Protein AF-A0A7S2LBY9-F1 (afdb_monomer_lite)

Organism: NCBI:txid1333877

Radius of gyration: 16.47 Å; chains: 1; bounding box: 41×35×48 Å

Secondary structure (DSSP, 8-state):
--B-SS-B-TT-EEEEE--SEEE--B-TTS-B-HHHHHHHHHHHHHHS-HHHHHHHHTS---GGGS-TTHHHHH---HHHHHHHHHHHHHEEE-TTSSEEE-TTGGGPEE-SS-SEEEEE-TTS-EEEEESS-B-TT-B-EE--S-HHHHTS-HHHHHHHHHHHHS-----

Structure (mmCIF, N/CA/C/O backbone):
data_AF-A0A7S2LBY9-F1
#
_entry.id   AF-A0A7S2LBY9-F1
#
loop_
_atom_site.group_PDB
_atom_site.id
_atom_site.type_symbol
_atom_site.label_atom_id
_atom_site.label_alt_id
_atom_site.label_comp_id
_atom_site.label_asym_id
_atom_site.label_entity_id
_atom_site.label_seq_id
_atom_site.pdbx_PDB_ins_code
_atom_site.Cartn_x
_atom_site.Cartn_y
_atom_site.Cartn_z
_atom_site.occupancy
_atom_site.B_iso_or_equiv
_atom_site.auth_seq_id
_atom_site.auth_comp_id
_atom_site.auth_asym_id
_atom_site.auth_atom_id
_atom_site.pdbx_PDB_model_num
ATOM 1 N N . THR A 1 1 ? -5.495 -10.301 -6.036 1.00 85.69 1 THR A N 1
ATOM 2 C CA . THR A 1 1 ? -4.223 -9.858 -6.626 1.00 85.69 1 THR A CA 1
ATOM 3 C C . THR A 1 1 ? -4.476 -9.021 -7.859 1.00 85.69 1 THR A C 1
ATOM 5 O O . THR A 1 1 ? -5.277 -9.437 -8.692 1.00 85.69 1 THR A O 1
ATOM 8 N N . LEU A 1 2 ? -3.831 -7.859 -7.965 1.00 94.56 2 LEU A N 1
ATOM 9 C CA . LEU A 1 2 ? -3.930 -6.952 -9.111 1.00 94.56 2 LEU A CA 1
ATOM 10 C C . LEU A 1 2 ? -3.233 -7.540 -10.360 1.00 94.56 2 LEU A C 1
ATOM 12 O O . LEU A 1 2 ? -2.099 -8.010 -10.270 1.00 94.56 2 LEU A O 1
ATOM 16 N N . ARG A 1 3 ? -3.889 -7.508 -11.528 1.00 97.12 3 ARG A N 1
ATOM 17 C CA . ARG A 1 3 ? -3.325 -7.972 -12.812 1.00 97.12 3 ARG A CA 1
ATOM 18 C C . ARG A 1 3 ? -3.531 -6.947 -13.920 1.00 97.12 3 ARG A C 1
ATOM 20 O O . ARG A 1 3 ? -4.540 -6.245 -13.938 1.00 97.12 3 ARG A O 1
ATOM 27 N N . ALA A 1 4 ? -2.581 -6.877 -14.845 1.00 97.31 4 ALA A N 1
ATOM 28 C CA . ALA A 1 4 ? -2.627 -5.963 -15.977 1.00 97.31 4 ALA A CA 1
ATOM 29 C C . ALA A 1 4 ? -3.673 -6.402 -17.015 1.00 97.31 4 ALA A C 1
ATOM 31 O O . ALA A 1 4 ? -3.677 -7.545 -17.460 1.00 97.31 4 ALA A O 1
ATOM 32 N N . LEU A 1 5 ? -4.541 -5.478 -17.435 1.00 95.56 5 LEU A N 1
ATOM 33 C CA . LEU A 1 5 ? -5.588 -5.731 -18.441 1.00 95.56 5 LEU A CA 1
ATOM 34 C C . LEU A 1 5 ? -5.100 -5.600 -19.892 1.00 95.56 5 LEU A C 1
ATOM 36 O O . LEU A 1 5 ? -5.840 -5.887 -20.823 1.00 95.56 5 LEU A O 1
ATOM 40 N N . ARG A 1 6 ? -3.878 -5.104 -20.082 1.00 97.88 6 ARG A N 1
ATOM 41 C CA . ARG A 1 6 ? -3.200 -4.950 -21.371 1.00 97.88 6 ARG A CA 1
ATOM 42 C C . ARG A 1 6 ? -1.695 -4.907 -21.136 1.00 97.88 6 ARG A C 1
ATOM 44 O O . ARG A 1 6 ? -1.253 -4.849 -19.989 1.00 97.88 6 ARG A O 1
ATOM 51 N N . ALA A 1 7 ? -0.915 -4.877 -22.209 1.00 98.44 7 ALA A N 1
ATOM 52 C CA . ALA A 1 7 ? 0.505 -4.573 -22.103 1.00 98.44 7 ALA A CA 1
ATOM 53 C C . ALA A 1 7 ? 0.745 -3.092 -21.743 1.00 98.44 7 ALA A C 1
ATOM 55 O O . ALA A 1 7 ? 0.019 -2.211 -22.217 1.00 98.44 7 ALA A O 1
ATOM 56 N N . TYR A 1 8 ? 1.783 -2.841 -20.943 1.00 98.62 8 TYR A N 1
ATOM 57 C CA . TYR A 1 8 ? 2.273 -1.515 -20.568 1.00 98.62 8 TYR A CA 1
ATOM 58 C C . TYR A 1 8 ? 3.785 -1.417 -20.803 1.00 98.62 8 TYR A C 1
ATOM 60 O O . TYR A 1 8 ? 4.555 -2.287 -20.383 1.00 98.62 8 TYR A O 1
ATOM 68 N N . ALA A 1 9 ? 4.216 -0.342 -21.452 1.00 98.62 9 ALA A N 1
ATOM 69 C CA . ALA A 1 9 ? 5.605 0.078 -21.520 1.00 98.62 9 ALA A CA 1
ATOM 70 C C . ALA A 1 9 ? 6.022 0.810 -20.227 1.00 98.62 9 ALA A C 1
ATOM 72 O O . ALA A 1 9 ? 5.173 1.405 -19.555 1.00 98.62 9 ALA A O 1
ATOM 73 N N . PRO A 1 10 ? 7.323 0.817 -19.875 1.00 98.50 10 PRO A N 1
ATOM 74 C CA . PRO A 1 10 ? 7.822 1.611 -18.755 1.00 98.50 10 PRO A CA 1
ATOM 75 C C . PRO A 1 10 ? 7.393 3.081 -18.862 1.00 98.50 10 PRO A C 1
ATOM 77 O O . PRO A 1 10 ? 7.524 3.695 -19.920 1.00 98.50 10 PRO A O 1
ATOM 80 N N . GLY A 1 11 ? 6.900 3.639 -17.759 1.00 98.19 11 GLY A N 1
ATOM 81 C CA . GLY A 1 11 ? 6.392 5.008 -17.670 1.00 98.19 11 GLY A CA 1
ATOM 82 C C . GLY A 1 11 ? 4.901 5.168 -17.983 1.00 98.19 11 GLY A C 1
ATOM 83 O O . GLY A 1 11 ? 4.348 6.230 -17.700 1.00 98.19 11 GLY A O 1
ATOM 84 N N . GLU A 1 12 ? 4.218 4.149 -18.516 1.00 98.50 12 GLU A N 1
ATOM 85 C CA . GLU A 1 12 ? 2.765 4.218 -18.695 1.00 98.50 12 GLU A CA 1
ATOM 86 C C . GLU A 1 12 ? 2.017 4.144 -17.358 1.00 98.50 12 GLU A C 1
ATOM 88 O O . GLU A 1 12 ? 2.382 3.398 -16.449 1.00 98.50 12 GLU A O 1
ATOM 93 N N . VAL A 1 13 ? 0.923 4.900 -17.260 1.00 98.25 13 VAL A N 1
ATOM 94 C CA . VAL A 1 13 ? 0.018 4.876 -16.107 1.00 98.25 13 VAL A CA 1
ATOM 95 C C . VAL A 1 13 ? -0.960 3.711 -16.257 1.00 98.25 13 VAL A C 1
ATOM 97 O O . VAL A 1 13 ? -1.677 3.630 -17.255 1.00 98.25 13 VAL A O 1
ATOM 100 N N . LEU A 1 14 ? -1.013 2.838 -15.250 1.00 97.94 14 LEU A N 1
ATOM 101 C CA . LEU A 1 14 ? -1.966 1.730 -15.170 1.00 97.94 14 LEU A CA 1
ATOM 102 C C . LEU A 1 14 ? -3.332 2.228 -14.695 1.00 97.94 14 LEU A C 1
ATOM 104 O O . LEU A 1 14 ? -4.354 1.910 -15.295 1.00 97.94 14 LEU A O 1
ATOM 108 N N . PHE A 1 15 ? -3.347 3.005 -13.610 1.00 97.81 15 PHE A N 1
ATOM 109 C CA . PHE A 1 15 ? -4.555 3.604 -13.046 1.00 97.81 15 PHE A CA 1
ATOM 110 C C . PHE A 1 15 ? -4.222 4.805 -12.157 1.00 97.81 15 PHE A C 1
ATOM 112 O O . PHE A 1 15 ? -3.066 5.022 -11.774 1.00 97.81 15 PHE A O 1
ATOM 119 N N . ARG A 1 16 ? -5.263 5.576 -11.829 1.00 98.00 16 ARG A N 1
ATOM 120 C CA . ARG A 1 16 ? -5.233 6.675 -10.862 1.00 98.00 16 ARG A CA 1
ATOM 121 C C . ARG A 1 16 ? -6.337 6.480 -9.835 1.00 98.00 16 ARG A C 1
ATOM 123 O O . ARG A 1 16 ? -7.420 6.034 -10.198 1.00 98.00 16 ARG A O 1
ATOM 130 N N . GLU A 1 17 ? -6.065 6.831 -8.589 1.00 98.06 17 GLU A N 1
ATOM 131 C CA . GLU A 1 17 ? -6.987 6.628 -7.474 1.00 98.06 17 GLU A CA 1
ATOM 132 C C . GLU A 1 17 ? -6.863 7.772 -6.461 1.00 98.06 17 GLU A C 1
ATOM 134 O O . GLU A 1 17 ? -5.760 8.231 -6.160 1.00 98.06 17 GLU A O 1
ATOM 139 N N . MET A 1 18 ? -7.998 8.251 -5.952 1.00 97.06 18 MET A N 1
ATOM 140 C CA . MET A 1 18 ? -8.040 9.153 -4.797 1.00 97.06 18 MET A CA 1
ATOM 141 C C . MET A 1 18 ? -8.102 8.322 -3.512 1.00 97.06 18 MET A C 1
ATOM 143 O O . MET A 1 18 ? -8.712 7.254 -3.535 1.00 97.06 18 MET A O 1
ATOM 147 N N . PRO A 1 19 ? -7.518 8.785 -2.396 1.00 96.75 19 PRO A N 1
ATOM 148 C CA . PRO A 1 19 ? -7.615 8.054 -1.142 1.00 96.75 19 PRO A CA 1
ATOM 149 C C . PRO A 1 19 ? -9.079 7.977 -0.704 1.00 96.75 19 PRO A C 1
ATOM 151 O O . PRO A 1 19 ? -9.786 8.984 -0.704 1.00 96.75 19 PRO A O 1
ATOM 154 N N . THR A 1 20 ? -9.519 6.789 -0.301 1.00 97.94 20 THR A N 1
ATOM 155 C CA . THR A 1 20 ? -10.826 6.589 0.339 1.00 97.94 20 THR A CA 1
ATOM 156 C C . THR A 1 20 ? -10.819 7.168 1.748 1.00 97.94 20 THR A C 1
ATOM 158 O O . THR A 1 20 ? -11.802 7.744 2.193 1.00 97.94 20 THR A O 1
ATOM 161 N N . MET A 1 21 ? -9.691 7.037 2.444 1.00 96.75 21 MET A N 1
ATOM 162 C CA . MET A 1 21 ? -9.506 7.482 3.821 1.00 96.75 21 MET A CA 1
ATOM 163 C C . MET A 1 21 ? -8.155 8.178 3.947 1.00 96.75 21 MET A C 1
ATOM 165 O O . MET A 1 21 ? -7.173 7.712 3.370 1.00 96.75 21 MET A O 1
ATOM 169 N N . VAL A 1 22 ? -8.098 9.262 4.721 1.00 96.00 22 VAL A N 1
ATOM 170 C CA . VAL A 1 22 ? -6.875 10.023 5.012 1.00 96.00 22 VAL A CA 1
ATOM 171 C C . VAL A 1 22 ? -6.814 10.317 6.507 1.00 96.00 22 VAL A C 1
ATOM 173 O O . VAL A 1 22 ? -7.827 10.671 7.103 1.00 96.00 22 VAL A O 1
ATOM 176 N N . TYR A 1 23 ? -5.632 10.206 7.107 1.00 94.62 23 TYR A N 1
ATOM 177 C CA . TYR A 1 23 ? -5.382 10.605 8.493 1.00 94.62 23 TYR A CA 1
ATOM 178 C C . TYR A 1 23 ? -3.990 11.241 8.622 1.00 94.62 23 TYR A C 1
ATOM 180 O O . TYR A 1 23 ? -3.079 10.911 7.863 1.00 94.62 23 TYR A O 1
ATOM 188 N N . ASP A 1 24 ? -3.809 12.146 9.587 1.00 91.50 24 ASP A N 1
ATOM 189 C CA . ASP A 1 24 ? -2.493 12.699 9.943 1.00 91.50 24 ASP A CA 1
ATOM 190 C C . ASP A 1 24 ? -1.991 12.029 11.226 1.00 91.50 24 ASP A C 1
ATOM 192 O O . ASP A 1 24 ? -2.685 12.050 12.235 1.00 91.50 24 ASP A O 1
ATOM 196 N N . 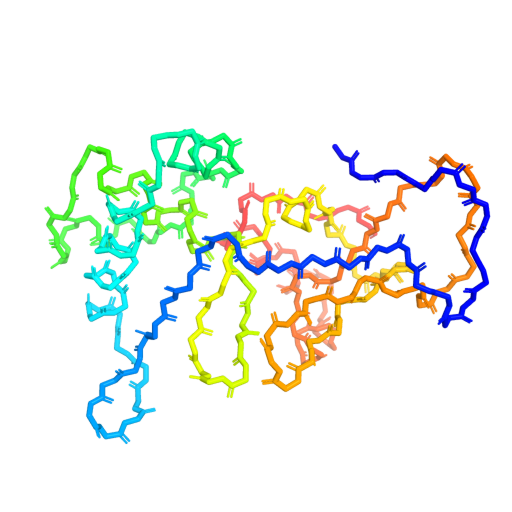GLY A 1 25 ? -0.796 11.442 11.208 1.00 84.50 25 GLY A N 1
ATOM 197 C CA . GLY A 1 25 ? -0.195 10.810 12.387 1.00 84.50 25 GLY A CA 1
ATOM 198 C C . GLY A 1 25 ? 0.645 11.749 13.254 1.00 84.50 25 GLY A C 1
ATOM 199 O O . GLY A 1 25 ? 1.267 11.285 14.203 1.00 84.50 25 GLY A O 1
ATOM 200 N N . ARG A 1 26 ? 0.732 13.040 12.911 1.00 87.94 26 ARG A N 1
ATOM 201 C CA . ARG A 1 26 ? 1.666 13.970 13.555 1.00 87.94 26 ARG A CA 1
ATOM 202 C C . ARG A 1 26 ? 1.027 14.834 14.634 1.00 87.94 26 ARG A C 1
ATOM 204 O O . ARG A 1 26 ? -0.123 15.265 14.501 1.00 87.94 26 ARG A O 1
ATOM 211 N N . ASP A 1 27 ? 1.794 15.109 15.678 1.00 86.12 27 ASP A N 1
ATOM 212 C CA . ASP A 1 27 ? 1.443 16.024 16.762 1.00 86.12 27 ASP A CA 1
ATOM 213 C C . ASP A 1 27 ? 1.547 17.507 16.344 1.00 86.12 27 ASP A C 1
ATOM 215 O O . ASP A 1 27 ? 1.773 17.839 15.176 1.00 86.12 27 ASP A O 1
ATOM 219 N N . SER A 1 28 ? 1.343 18.423 17.297 1.00 85.12 28 SER A N 1
ATOM 220 C CA . SER A 1 28 ? 1.432 19.871 17.055 1.00 85.12 28 SER A CA 1
ATOM 221 C C . SER A 1 28 ? 2.839 20.357 16.699 1.00 85.12 28 SER A C 1
ATOM 223 O O . SER A 1 28 ? 2.971 21.423 16.102 1.00 85.12 28 SER A O 1
ATOM 225 N N . GLU A 1 29 ? 3.870 19.587 17.048 1.00 86.56 29 GLU A N 1
ATOM 226 C CA . GLU A 1 29 ? 5.279 19.872 16.762 1.00 86.56 29 GLU A CA 1
ATOM 227 C C . GLU A 1 29 ? 5.735 19.228 15.435 1.00 86.56 29 GLU A C 1
ATOM 229 O O . GLU A 1 29 ? 6.833 19.493 14.945 1.00 86.56 29 GLU A O 1
ATOM 234 N N . GLY A 1 30 ? 4.879 18.409 14.813 1.00 84.56 30 GLY A N 1
ATOM 235 C CA . GLY A 1 30 ? 5.124 17.742 13.538 1.00 84.56 30 GLY A CA 1
ATOM 236 C C . GLY A 1 30 ? 5.803 16.374 13.652 1.00 84.56 30 GLY A C 1
ATOM 237 O O . GLY A 1 30 ? 6.163 15.802 12.617 1.00 84.56 30 GLY A O 1
ATOM 238 N N . PHE A 1 31 ? 5.968 15.830 14.860 1.00 86.19 31 PHE A N 1
ATOM 239 C CA . PHE A 1 31 ? 6.508 14.487 15.080 1.00 86.19 31 PHE A CA 1
ATOM 240 C C . PHE A 1 31 ? 5.406 13.434 15.001 1.00 86.19 31 PHE A C 1
ATOM 242 O O . PHE A 1 31 ? 4.259 13.695 15.345 1.00 86.19 31 PHE A O 1
ATOM 249 N N . TYR A 1 32 ? 5.749 12.238 14.522 1.00 84.94 32 TYR A N 1
ATOM 250 C CA . TYR A 1 32 ? 4.803 11.126 14.465 1.00 84.94 32 TYR A CA 1
ATOM 251 C C . TYR A 1 32 ? 4.550 10.574 15.874 1.00 84.94 32 TYR A C 1
ATOM 253 O O . TYR A 1 32 ? 5.504 10.198 16.556 1.00 84.94 32 TYR A O 1
ATOM 261 N N . ASP A 1 33 ? 3.281 10.497 16.274 1.00 88.94 33 ASP A N 1
ATOM 262 C CA . ASP A 1 33 ? 2.839 9.979 17.571 1.00 88.94 33 ASP A CA 1
ATOM 263 C C . ASP A 1 33 ? 1.873 8.804 17.361 1.00 88.94 33 ASP A C 1
ATOM 265 O O . ASP A 1 33 ? 0.846 8.936 16.692 1.00 88.94 33 ASP A O 1
ATOM 269 N N . ASP A 1 34 ? 2.208 7.635 17.911 1.00 85.75 34 ASP A N 1
ATOM 270 C CA . ASP A 1 34 ? 1.443 6.403 17.684 1.00 85.75 34 ASP A CA 1
ATOM 271 C C . ASP A 1 34 ? 0.024 6.462 18.272 1.00 85.75 34 ASP A C 1
ATOM 273 O O . ASP A 1 34 ? -0.915 5.960 17.647 1.00 85.75 34 ASP A O 1
ATOM 277 N N . SER A 1 35 ? -0.153 7.083 19.442 1.00 88.25 35 SER A N 1
ATOM 278 C CA . SER A 1 35 ? -1.453 7.176 20.117 1.00 88.25 35 SER A CA 1
ATOM 279 C C . SER A 1 35 ? -2.397 8.090 19.336 1.00 88.25 35 SER A C 1
ATOM 281 O O . SER A 1 35 ? -3.513 7.702 18.975 1.00 88.25 35 SER A O 1
ATOM 283 N N . LEU A 1 36 ? -1.903 9.271 18.966 1.00 89.94 36 LEU A N 1
ATOM 284 C CA . LEU A 1 36 ? -2.621 10.248 18.160 1.00 89.94 36 LEU A CA 1
ATOM 285 C C . LEU A 1 36 ? -2.931 9.710 16.761 1.00 89.94 36 LEU A C 1
ATOM 287 O O . LEU A 1 36 ? -4.027 9.928 16.241 1.00 89.94 36 LEU A O 1
ATOM 291 N N . ALA A 1 37 ? -1.991 8.986 16.149 1.00 90.38 37 ALA A N 1
ATOM 292 C CA . ALA A 1 37 ? -2.223 8.327 14.872 1.00 90.38 37 ALA A CA 1
ATOM 293 C C . ALA A 1 37 ? -3.367 7.310 14.978 1.00 90.38 37 ALA A C 1
ATOM 295 O O . ALA A 1 37 ? -4.243 7.309 14.116 1.00 90.38 37 ALA A O 1
ATOM 296 N N . CYS A 1 38 ? -3.415 6.498 16.039 1.00 91.94 38 CYS A N 1
ATOM 297 C CA . CYS A 1 38 ? -4.506 5.543 16.248 1.00 91.94 38 CYS A CA 1
ATOM 298 C C . CYS A 1 38 ? -5.858 6.228 16.419 1.00 91.94 38 CYS A C 1
ATOM 300 O O . CYS A 1 38 ? -6.827 5.854 15.756 1.00 91.94 38 CYS A O 1
ATOM 302 N N . GLU A 1 39 ? -5.924 7.256 17.265 1.00 93.19 39 GLU A N 1
ATOM 303 C CA . GLU A 1 39 ? -7.147 8.031 17.460 1.00 93.19 39 GLU A CA 1
ATOM 304 C C . GLU A 1 39 ? -7.649 8.600 16.127 1.00 93.19 39 GLU A C 1
ATOM 306 O O . GLU A 1 39 ? -8.814 8.426 15.764 1.00 93.19 39 GLU A O 1
ATOM 311 N N . ARG A 1 40 ? -6.755 9.210 15.343 1.00 94.94 40 ARG A N 1
ATOM 312 C CA . ARG A 1 40 ? -7.106 9.826 14.060 1.00 94.94 40 ARG A CA 1
ATOM 313 C C . ARG A 1 40 ? -7.445 8.810 12.974 1.00 94.94 40 ARG A C 1
ATOM 315 O O . ARG A 1 40 ? -8.334 9.091 12.174 1.00 94.94 40 ARG A O 1
ATOM 322 N N . MET A 1 41 ? -6.816 7.633 12.955 1.00 95.69 41 MET A N 1
ATOM 323 C CA . MET A 1 41 ? -7.232 6.523 12.089 1.00 95.69 41 MET A CA 1
ATOM 324 C C . MET A 1 41 ? -8.673 6.104 12.405 1.00 95.69 41 MET A C 1
ATOM 326 O O . MET A 1 41 ? -9.489 5.970 11.496 1.00 95.69 41 MET A O 1
ATOM 330 N N . LEU A 1 42 ? -9.012 5.927 13.684 1.00 96.81 42 LEU A N 1
ATOM 331 C CA . LEU A 1 42 ? -10.363 5.531 14.087 1.00 96.81 42 LEU A CA 1
ATOM 332 C C . LEU A 1 42 ? -11.395 6.615 13.772 1.00 96.81 42 LEU A C 1
ATOM 334 O O . LEU A 1 42 ? -12.464 6.294 13.253 1.00 96.81 42 LEU A O 1
ATOM 338 N N . CYS A 1 43 ? -11.086 7.885 14.045 1.00 96.94 43 CYS A N 1
ATOM 339 C CA . CYS A 1 43 ? -11.958 9.006 13.693 1.00 96.94 43 CYS A CA 1
ATOM 340 C C . CYS A 1 43 ? -12.205 9.065 12.181 1.00 96.94 43 CYS A C 1
ATOM 342 O O . CYS A 1 43 ? -13.359 9.031 11.758 1.00 96.94 43 CYS A O 1
ATOM 344 N N . ALA A 1 44 ? -11.141 9.040 11.373 1.00 97.38 44 ALA A N 1
ATOM 345 C CA . ALA A 1 44 ? -11.261 9.080 9.920 1.00 97.38 44 ALA A CA 1
ATOM 346 C C . ALA A 1 44 ? -12.053 7.883 9.367 1.00 97.38 44 ALA A C 1
ATOM 348 O O . ALA A 1 44 ? -12.867 8.069 8.470 1.00 97.38 44 ALA A O 1
ATOM 349 N N . TRP A 1 45 ? -11.886 6.674 9.917 1.00 97.94 45 TRP A N 1
ATOM 350 C CA . TRP A 1 45 ? -12.685 5.513 9.510 1.00 97.94 45 TRP A CA 1
ATOM 351 C C . TRP A 1 45 ? -14.166 5.661 9.887 1.00 97.94 45 TRP A C 1
ATOM 353 O O . TRP A 1 45 ? -15.036 5.377 9.068 1.00 97.94 45 TRP A O 1
ATOM 363 N N . ARG A 1 46 ? -14.485 6.134 11.099 1.00 97.19 46 ARG A N 1
ATOM 364 C CA . ARG A 1 46 ? -15.879 6.307 11.559 1.00 97.19 46 ARG A CA 1
ATOM 365 C C . ARG A 1 46 ? -16.653 7.338 10.734 1.00 97.19 46 ARG A C 1
ATOM 367 O O . ARG A 1 46 ? -17.863 7.185 10.575 1.00 97.19 46 ARG A O 1
ATOM 374 N N . GLU A 1 47 ? -15.966 8.349 10.209 1.00 97.69 47 GLU A N 1
ATOM 375 C CA . GLU A 1 47 ? -16.547 9.396 9.359 1.00 97.69 47 GLU A CA 1
ATOM 376 C C . GLU A 1 47 ? -16.845 8.935 7.922 1.00 97.69 47 GLU A C 1
ATOM 378 O O . GLU A 1 47 ? -17.631 9.582 7.228 1.00 97.69 47 GLU A O 1
ATOM 383 N N . LEU A 1 48 ? -16.276 7.809 7.471 1.00 97.81 48 LEU A N 1
ATOM 384 C CA . LEU A 1 48 ? -16.550 7.271 6.137 1.00 97.81 48 LEU A CA 1
ATOM 385 C C . LEU A 1 48 ? -18.016 6.824 5.989 1.00 97.81 48 LEU A C 1
ATOM 387 O O . LEU A 1 48 ? -18.621 6.349 6.959 1.00 97.81 48 LEU A O 1
ATOM 391 N N . PRO A 1 49 ? -18.578 6.866 4.765 1.00 98.00 49 PRO A N 1
ATOM 392 C CA . PRO A 1 49 ? -19.808 6.153 4.423 1.00 98.00 49 PRO A CA 1
ATOM 393 C C . PRO A 1 49 ? -19.760 4.672 4.830 1.00 98.00 49 PRO A C 1
ATOM 395 O O . PRO A 1 49 ? -18.693 4.063 4.893 1.00 98.00 49 PRO A O 1
ATOM 398 N N . SER A 1 50 ? -20.922 4.061 5.087 1.00 96.88 50 SER A N 1
ATOM 399 C CA . SER A 1 50 ? -21.003 2.658 5.535 1.00 96.88 50 SER A CA 1
ATOM 400 C C . SER A 1 50 ? -20.302 1.683 4.595 1.00 96.88 50 SER A C 1
ATOM 402 O O . SER A 1 50 ? -19.629 0.764 5.061 1.00 96.88 50 SER A O 1
ATOM 404 N N . ASP A 1 51 ? -20.447 1.907 3.293 1.00 97.69 51 ASP A N 1
ATOM 405 C CA . ASP A 1 51 ? -19.912 1.025 2.259 1.00 97.69 51 ASP A CA 1
ATOM 406 C C . ASP A 1 51 ? -18.383 1.129 2.210 1.00 97.69 51 ASP A C 1
ATOM 408 O O . ASP A 1 51 ? -17.696 0.112 2.136 1.00 97.69 51 ASP A O 1
ATOM 412 N N . ASP A 1 52 ? -17.841 2.338 2.380 1.00 97.94 52 ASP A N 1
ATOM 413 C CA . ASP A 1 52 ? -16.398 2.573 2.454 1.00 97.94 52 ASP A CA 1
ATOM 414 C C . ASP A 1 52 ? -15.798 1.992 3.742 1.00 97.94 52 ASP A C 1
ATOM 416 O O . ASP A 1 52 ? -14.731 1.376 3.704 1.00 97.94 52 ASP A O 1
ATOM 420 N N . ARG A 1 53 ? -16.498 2.096 4.885 1.00 97.62 53 ARG A N 1
ATOM 421 C CA . ARG A 1 53 ? -16.068 1.434 6.131 1.00 97.62 53 ARG A CA 1
ATOM 422 C C . ARG A 1 53 ? -15.961 -0.074 5.965 1.00 97.62 53 ARG A C 1
ATOM 424 O O . ARG A 1 53 ? -14.975 -0.662 6.416 1.00 97.62 53 ARG A O 1
ATOM 431 N N . ALA A 1 54 ? -16.965 -0.683 5.334 1.00 97.38 54 ALA A N 1
ATOM 432 C CA . ALA A 1 54 ? -16.979 -2.112 5.050 1.00 97.38 54 ALA A CA 1
ATOM 433 C C . ALA A 1 54 ? -15.842 -2.492 4.091 1.00 97.38 54 ALA A C 1
ATOM 435 O O . ALA A 1 54 ? -15.094 -3.423 4.382 1.00 97.38 54 ALA A O 1
ATOM 436 N N . ALA A 1 55 ? -15.644 -1.724 3.016 1.00 97.81 55 ALA A N 1
ATOM 437 C CA . ALA A 1 55 ? -14.581 -1.962 2.046 1.00 97.81 55 ALA A CA 1
ATOM 438 C C . ALA A 1 55 ? -13.176 -1.882 2.669 1.00 97.81 55 ALA A C 1
ATOM 440 O O . ALA A 1 55 ? -12.312 -2.692 2.333 1.00 97.81 55 ALA A O 1
ATOM 441 N N . VAL A 1 56 ? -12.943 -0.961 3.614 1.00 97.69 56 VAL A N 1
ATOM 442 C CA . VAL A 1 56 ? -11.682 -0.909 4.374 1.00 97.69 56 VAL A CA 1
ATOM 443 C C . VAL A 1 56 ? -11.480 -2.193 5.182 1.00 97.69 56 VAL A C 1
ATOM 445 O O . VAL A 1 56 ? -10.388 -2.750 5.158 1.00 97.69 56 VAL A O 1
ATOM 448 N N . LEU A 1 57 ? -12.516 -2.710 5.850 1.00 96.25 57 LEU A N 1
ATOM 449 C CA . LEU A 1 57 ? -12.436 -3.933 6.666 1.00 96.25 57 LEU A CA 1
ATOM 450 C C . LEU A 1 57 ? -12.267 -5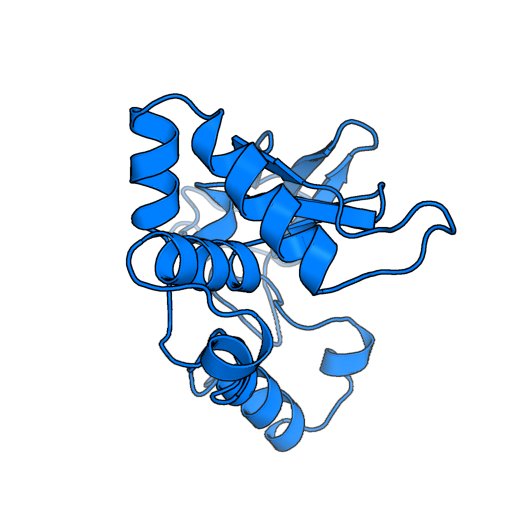.236 5.862 1.00 96.25 57 LEU A C 1
ATOM 452 O O . LEU A 1 57 ? -11.963 -6.278 6.459 1.00 96.25 57 LEU A O 1
ATOM 456 N N . GLU A 1 58 ? -12.468 -5.190 4.543 1.00 96.38 58 GLU A N 1
ATOM 457 C CA . GLU A 1 58 ? -12.175 -6.285 3.607 1.00 96.38 58 GLU A CA 1
ATOM 458 C C . GLU A 1 58 ? -10.705 -6.330 3.167 1.00 96.38 58 GLU A C 1
ATOM 460 O O . GLU A 1 58 ? -10.277 -7.305 2.538 1.00 96.38 58 GLU A O 1
ATOM 465 N N . LEU A 1 59 ? -9.922 -5.289 3.466 1.00 96.81 59 LEU A N 1
ATOM 466 C CA . LEU A 1 59 ? -8.497 -5.277 3.167 1.00 96.81 59 LEU A CA 1
ATOM 467 C C . LEU A 1 59 ? -7.726 -6.266 4.049 1.00 96.81 59 LEU A C 1
ATOM 469 O O . LEU A 1 59 ? -8.205 -6.786 5.058 1.00 96.81 59 LEU A O 1
ATOM 473 N N . TYR A 1 60 ? -6.490 -6.540 3.637 1.00 95.69 60 TYR A N 1
ATOM 474 C CA . TYR A 1 60 ? -5.617 -7.486 4.315 1.00 95.69 60 TYR A CA 1
ATOM 475 C C . TYR A 1 60 ? -5.314 -7.042 5.754 1.00 95.69 60 TYR A C 1
ATOM 477 O O . TYR A 1 60 ? -4.903 -5.909 5.981 1.00 95.69 60 TYR A O 1
ATOM 485 N N . CYS A 1 61 ? -5.483 -7.942 6.723 1.00 94.00 61 CYS A N 1
ATOM 486 C CA . CYS A 1 61 ? -5.266 -7.665 8.142 1.00 94.00 61 CYS A CA 1
ATOM 487 C C . CYS A 1 61 ? -4.596 -8.879 8.810 1.00 94.00 61 CYS A C 1
ATOM 489 O O . CYS A 1 61 ? -5.300 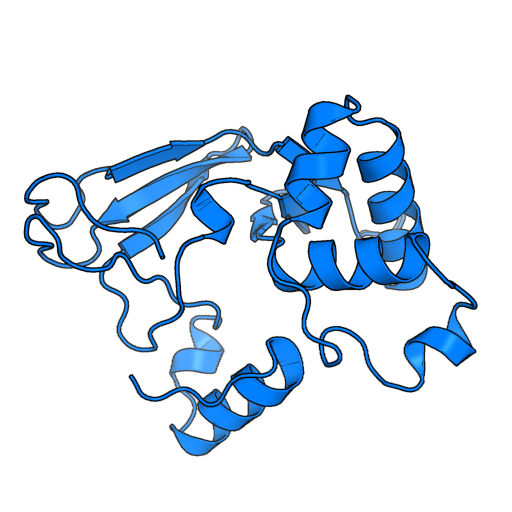-9.769 9.293 1.00 94.00 61 CYS A O 1
ATOM 491 N N . PRO A 1 62 ? -3.253 -8.964 8.823 1.00 89.38 62 PRO A N 1
ATOM 492 C CA . PRO A 1 62 ? -2.550 -10.019 9.536 1.00 89.38 62 PRO A CA 1
ATOM 493 C C . PRO A 1 62 ? -2.611 -9.771 11.044 1.00 89.38 62 PRO A C 1
ATOM 495 O O . PRO A 1 62 ? -2.643 -8.627 11.499 1.00 89.38 62 PRO A O 1
ATOM 498 N N . GLU A 1 63 ? -2.558 -10.841 11.834 1.00 79.75 63 GLU A N 1
ATOM 499 C CA . GLU A 1 63 ? -2.464 -10.733 13.298 1.00 79.75 63 GLU A CA 1
ATOM 500 C C . GLU A 1 63 ? -1.197 -9.975 13.727 1.00 79.75 63 GLU A C 1
ATOM 502 O O . GLU A 1 63 ? -1.238 -9.194 14.671 1.00 79.75 63 GLU A O 1
ATOM 507 N N . THR A 1 64 ? -0.115 -10.100 12.949 1.00 78.31 64 THR A N 1
ATOM 508 C CA . THR A 1 64 ? 1.180 -9.435 13.168 1.00 78.31 64 THR A CA 1
ATOM 509 C C . THR A 1 64 ? 1.188 -7.935 12.846 1.00 78.31 64 THR A C 1
ATOM 511 O O . THR A 1 64 ? 2.230 -7.300 12.959 1.00 78.31 64 THR A O 1
ATOM 514 N N . ALA A 1 65 ? 0.072 -7.351 12.390 1.00 78.94 65 ALA A N 1
ATOM 515 C CA . ALA A 1 65 ? 0.010 -5.942 11.981 1.00 78.94 65 ALA A CA 1
ATOM 516 C C . ALA A 1 65 ? 0.307 -4.951 13.119 1.00 78.94 65 ALA A C 1
ATOM 518 O O . ALA A 1 65 ? 0.650 -3.794 12.861 1.00 78.94 65 ALA A O 1
ATOM 519 N N . LEU A 1 66 ? 0.140 -5.388 14.367 1.00 77.31 66 LEU A N 1
ATOM 520 C CA . LEU A 1 66 ? 0.459 -4.621 15.563 1.00 77.31 66 LEU A CA 1
ATOM 521 C C . LEU A 1 66 ? 1.307 -5.483 16.506 1.00 77.31 66 LEU A C 1
ATOM 523 O O . LEU A 1 66 ? 1.071 -6.690 16.568 1.00 77.31 66 LEU A O 1
ATOM 527 N N . PRO A 1 67 ? 2.262 -4.880 17.234 1.00 71.75 67 PRO A N 1
ATOM 528 C CA . PRO A 1 67 ? 2.974 -5.550 18.317 1.00 71.75 67 PRO A CA 1
ATOM 529 C C . PRO A 1 67 ? 2.023 -6.159 19.361 1.00 71.75 67 PRO A C 1
ATOM 531 O O . PRO A 1 67 ? 0.937 -5.627 19.599 1.00 71.75 67 PRO A O 1
ATOM 534 N N . ASP A 1 68 ? 2.434 -7.252 20.006 1.00 67.94 68 ASP A N 1
ATOM 535 C CA . ASP A 1 68 ? 1.615 -7.956 21.009 1.00 67.94 68 ASP A CA 1
ATOM 536 C C . ASP A 1 68 ? 1.296 -7.082 22.241 1.00 67.94 68 ASP A C 1
ATOM 538 O O . ASP A 1 68 ? 0.248 -7.230 22.871 1.00 67.94 68 ASP A O 1
ATOM 542 N N . ASP A 1 69 ? 2.188 -6.152 22.585 1.00 69.69 69 ASP A N 1
ATOM 543 C CA . ASP A 1 69 ? 2.032 -5.179 23.672 1.00 69.69 69 ASP A CA 1
ATOM 544 C C . ASP A 1 69 ? 1.134 -3.990 23.297 1.00 69.69 69 ASP A C 1
ATOM 546 O O . ASP A 1 69 ? 0.577 -3.344 24.183 1.00 69.69 69 ASP A O 1
ATOM 550 N N . PHE A 1 70 ? 0.877 -3.757 22.009 1.00 71.81 70 PHE A N 1
ATOM 551 C CA . PHE A 1 70 ? 0.078 -2.628 21.525 1.00 71.81 70 PHE A CA 1
ATOM 552 C C . PHE A 1 70 ? -1.357 -2.623 22.076 1.00 71.81 70 PHE A C 1
ATOM 554 O O . PHE A 1 70 ? -1.905 -1.574 22.422 1.00 71.81 70 PHE A O 1
ATOM 561 N N . GLU A 1 71 ? -1.971 -3.806 22.192 1.00 64.94 71 GLU A N 1
ATOM 562 C CA . GLU A 1 71 ? -3.294 -3.964 22.813 1.00 64.94 71 GLU A CA 1
ATOM 563 C C . GLU A 1 71 ? -3.280 -3.582 24.301 1.00 64.94 71 GLU A C 1
ATOM 565 O O . GLU A 1 71 ? -4.263 -3.046 24.820 1.00 64.94 71 GLU A O 1
ATOM 570 N N . GLN A 1 72 ? -2.173 -3.860 24.994 1.00 64.69 72 GLN A N 1
ATOM 571 C CA . GLN A 1 72 ? -2.022 -3.612 26.428 1.00 64.69 72 GLN A CA 1
ATOM 572 C C . GLN A 1 72 ? -1.680 -2.149 26.720 1.00 64.69 72 GLN A C 1
ATOM 574 O O . GLN A 1 72 ? -2.169 -1.606 27.709 1.00 64.69 72 GLN A O 1
ATOM 579 N N . GLU A 1 73 ? -0.886 -1.510 25.860 1.00 73.56 73 GLU A N 1
ATOM 580 C CA . GLU A 1 73 ? -0.425 -0.133 26.046 1.00 73.56 73 GLU A CA 1
ATOM 581 C C . GLU A 1 73 ? -1.506 0.910 25.737 1.00 73.56 73 GLU A C 1
ATOM 583 O O . GLU A 1 73 ? -1.649 1.878 26.484 1.00 73.56 73 GLU A O 1
ATOM 588 N N . LEU A 1 74 ? -2.295 0.712 24.674 1.00 73.88 74 LEU A N 1
ATOM 589 C CA . LEU A 1 74 ? -3.288 1.700 24.222 1.00 73.88 74 LEU A CA 1
ATOM 590 C C . LEU A 1 74 ? -4.741 1.317 24.543 1.00 73.88 74 LEU A C 1
ATOM 592 O O . LEU A 1 74 ? -5.636 2.158 24.480 1.00 73.88 74 LEU A O 1
ATOM 596 N N . GLY A 1 75 ? -5.003 0.058 24.907 1.00 82.62 75 GLY A N 1
ATOM 597 C CA . GLY A 1 75 ? -6.307 -0.384 25.414 1.00 82.62 75 GLY A CA 1
ATOM 598 C C . GLY A 1 75 ? -7.425 -0.546 24.372 1.00 82.62 75 GLY A C 1
ATOM 599 O O . GLY A 1 75 ? -8.573 -0.785 24.762 1.00 82.62 75 GLY A O 1
ATOM 600 N N . TYR A 1 76 ? -7.130 -0.451 23.070 1.00 86.50 76 TYR A N 1
ATOM 601 C CA . TYR A 1 76 ? -8.103 -0.698 21.995 1.00 86.50 76 TYR A CA 1
ATOM 602 C C . TYR A 1 76 ? -8.484 -2.181 21.891 1.00 86.50 76 TYR A C 1
ATOM 604 O O . TYR A 1 76 ? -7.647 -3.068 22.050 1.00 86.50 76 TYR A O 1
ATOM 612 N N . LYS A 1 77 ? -9.761 -2.469 21.601 1.00 86.75 77 LYS A N 1
ATOM 613 C CA . LYS A 1 77 ? -10.306 -3.838 21.540 1.00 86.75 77 LYS A CA 1
ATOM 614 C C . LYS A 1 77 ? -11.313 -4.000 20.406 1.00 86.75 77 LYS A C 1
ATOM 616 O O . LYS A 1 77 ? -11.873 -3.025 19.914 1.00 86.75 77 LYS A O 1
ATOM 621 N N . GLY A 1 78 ? -11.588 -5.251 20.041 1.00 89.81 78 GLY A N 1
ATOM 622 C CA . GLY A 1 78 ? -12.663 -5.596 19.111 1.00 89.81 78 GLY A CA 1
ATOM 623 C C . GLY A 1 78 ? -12.477 -4.966 17.730 1.00 89.81 78 GLY A C 1
ATOM 624 O O . GLY A 1 78 ? -11.424 -5.116 17.112 1.00 89.81 78 GLY A O 1
ATOM 625 N N . GLU A 1 79 ? -13.513 -4.287 17.239 1.00 91.44 79 GLU A N 1
ATOM 626 C CA . GLU A 1 79 ? -13.521 -3.682 15.903 1.00 91.44 79 GLU A CA 1
ATOM 627 C C . GLU A 1 79 ? -12.484 -2.565 15.755 1.00 91.44 79 GLU A C 1
ATOM 629 O O . GLU A 1 79 ? -11.780 -2.544 14.749 1.00 91.44 79 GLU A O 1
ATOM 634 N N . ASP A 1 80 ? -12.305 -1.717 16.773 1.00 93.12 80 ASP A N 1
ATOM 635 C CA . ASP A 1 80 ? -11.304 -0.643 16.741 1.00 93.12 80 ASP A CA 1
ATOM 636 C C . ASP A 1 80 ? -9.903 -1.210 16.485 1.00 93.12 80 ASP A C 1
ATOM 638 O O . ASP A 1 80 ? -9.179 -0.752 15.604 1.00 93.12 80 ASP A O 1
ATOM 642 N N . LEU A 1 81 ? -9.541 -2.280 17.195 1.00 90.38 81 LEU A N 1
ATOM 643 C CA . LEU A 1 81 ? -8.254 -2.938 17.001 1.00 90.38 81 LEU A CA 1
ATOM 644 C C . LEU A 1 81 ? -8.117 -3.529 15.589 1.00 90.38 81 LEU A C 1
ATOM 646 O O . LEU A 1 81 ? -7.056 -3.423 14.969 1.00 90.38 81 LEU A O 1
ATOM 650 N N . ARG A 1 82 ? -9.186 -4.132 15.054 1.00 92.38 82 ARG A N 1
ATOM 651 C CA . ARG A 1 82 ? -9.198 -4.640 13.675 1.00 92.38 82 ARG A CA 1
ATOM 652 C C . ARG A 1 82 ? -8.987 -3.511 12.667 1.00 92.38 82 ARG A C 1
ATOM 654 O O . ARG A 1 82 ? -8.206 -3.688 11.733 1.00 92.38 82 ARG A O 1
ATOM 661 N N . VAL A 1 83 ? -9.645 -2.367 12.850 1.00 95.19 83 VAL A N 1
ATOM 662 C CA . VAL A 1 83 ? -9.475 -1.185 11.991 1.00 95.19 83 VAL A CA 1
ATOM 663 C C . VAL A 1 83 ? -8.028 -0.707 12.043 1.00 95.19 83 VAL A C 1
ATOM 665 O O . VAL A 1 83 ? -7.411 -0.563 10.992 1.00 95.19 83 VAL A O 1
ATOM 668 N N . LEU A 1 84 ? -7.451 -0.548 13.237 1.00 93.75 84 LEU A N 1
ATOM 669 C CA . LEU A 1 84 ? -6.063 -0.105 13.404 1.00 93.75 84 LEU A CA 1
ATOM 670 C C . LEU A 1 84 ? -5.065 -1.038 12.705 1.00 93.75 84 LEU A C 1
ATOM 672 O O . LEU A 1 84 ? -4.215 -0.568 11.946 1.00 93.75 84 LEU A O 1
ATOM 676 N N . ARG A 1 85 ? -5.204 -2.358 12.894 1.00 92.38 85 ARG A N 1
ATOM 677 C CA . ARG A 1 85 ? -4.387 -3.367 12.195 1.00 92.38 85 ARG A CA 1
ATOM 678 C C . ARG A 1 85 ? -4.506 -3.230 10.681 1.00 92.38 85 ARG A C 1
ATOM 680 O O . ARG A 1 85 ? -3.497 -3.185 9.980 1.00 92.38 85 ARG A O 1
ATOM 687 N N . THR A 1 86 ? -5.739 -3.134 10.191 1.00 95.94 86 THR A N 1
ATOM 688 C CA . THR A 1 86 ? -6.038 -3.066 8.758 1.00 95.94 86 THR A CA 1
ATOM 689 C C . THR A 1 86 ? -5.464 -1.794 8.137 1.00 95.94 86 THR A C 1
ATOM 691 O O . THR A 1 86 ? -4.741 -1.857 7.144 1.00 95.94 86 THR A O 1
ATOM 694 N N . VAL A 1 87 ? -5.725 -0.633 8.736 1.00 95.62 87 VAL A N 1
ATOM 695 C CA . VAL A 1 87 ? -5.266 0.661 8.221 1.00 95.62 87 VAL A CA 1
ATOM 696 C C . VAL A 1 87 ? -3.741 0.733 8.238 1.00 95.62 87 VAL A C 1
ATOM 698 O O . VAL A 1 87 ? -3.153 1.138 7.235 1.00 95.62 87 VAL A O 1
ATOM 701 N N . ARG A 1 88 ? -3.074 0.273 9.304 1.00 91.94 88 ARG A N 1
ATOM 702 C CA . ARG A 1 88 ? -1.609 0.345 9.418 1.00 91.94 88 ARG A CA 1
ATOM 703 C C . ARG A 1 88 ? -0.878 -0.381 8.282 1.00 91.94 88 ARG A C 1
ATOM 705 O O . ARG A 1 88 ? 0.088 0.164 7.756 1.00 91.94 88 ARG A O 1
ATOM 712 N N . VAL A 1 89 ? -1.329 -1.569 7.873 1.00 93.88 89 VAL A N 1
ATOM 713 C CA . VAL A 1 89 ? -0.620 -2.367 6.847 1.00 93.88 89 VAL A CA 1
ATOM 714 C C . VAL A 1 89 ? -1.036 -2.059 5.407 1.00 93.88 89 VAL A C 1
ATOM 716 O O . VAL A 1 89 ? -0.347 -2.487 4.479 1.00 93.88 89 VAL A O 1
ATOM 719 N N . ASN A 1 90 ? -2.134 -1.321 5.212 1.00 96.75 90 ASN A N 1
ATOM 720 C CA . ASN A 1 90 ? -2.646 -0.939 3.889 1.00 96.75 90 ASN A CA 1
ATOM 721 C C . ASN A 1 90 ? -2.450 0.547 3.555 1.00 96.75 90 ASN A C 1
ATOM 723 O O . ASN A 1 90 ? -2.749 0.949 2.428 1.00 96.75 90 ASN A O 1
ATOM 727 N N . SER A 1 91 ? -1.974 1.357 4.504 1.00 95.50 91 SER A N 1
ATOM 728 C CA . SER A 1 91 ? -1.784 2.792 4.298 1.00 95.50 91 SER A CA 1
ATOM 729 C C . SER A 1 91 ? -0.554 3.102 3.458 1.00 95.50 91 SER A C 1
ATOM 731 O O . SER A 1 91 ? 0.513 2.506 3.608 1.00 95.50 91 SER A O 1
ATOM 733 N N . ILE A 1 92 ? -0.700 4.105 2.602 1.00 94.56 92 ILE A N 1
ATOM 734 C CA . ILE A 1 92 ? 0.364 4.675 1.786 1.00 94.56 92 ILE A CA 1
ATOM 735 C C . ILE A 1 92 ? 0.689 6.055 2.356 1.00 94.56 92 ILE A C 1
ATOM 737 O O . ILE A 1 92 ? -0.211 6.869 2.566 1.00 94.56 92 ILE A O 1
ATOM 741 N N . GLY A 1 93 ? 1.972 6.307 2.626 1.00 91.88 93 GLY A N 1
ATOM 742 C CA . GLY A 1 93 ? 2.434 7.580 3.178 1.00 91.88 93 GLY A CA 1
ATOM 743 C C . GLY A 1 93 ? 2.148 8.741 2.228 1.00 91.88 93 GLY A C 1
ATOM 744 O O . GLY A 1 93 ? 2.481 8.665 1.047 1.00 91.88 93 GLY A O 1
ATOM 745 N N . LEU A 1 94 ? 1.537 9.804 2.743 1.00 90.75 94 LEU A N 1
ATOM 746 C CA . LEU A 1 94 ? 1.150 10.990 1.984 1.00 90.75 94 LEU A CA 1
ATOM 747 C C . LEU A 1 94 ? 2.166 12.129 2.158 1.00 90.75 94 LEU A C 1
ATOM 749 O O . LEU A 1 94 ? 2.935 12.168 3.118 1.00 90.75 94 LEU A O 1
ATOM 753 N N . ASN A 1 95 ? 2.135 13.111 1.251 1.00 83.31 95 ASN A N 1
ATOM 754 C CA . ASN A 1 95 ? 3.047 14.267 1.298 1.00 83.31 95 ASN A CA 1
ATOM 755 C C . ASN A 1 95 ? 2.861 15.131 2.557 1.00 83.31 95 ASN A C 1
ATOM 757 O O . ASN A 1 95 ? 3.775 15.843 2.965 1.00 83.31 95 ASN A O 1
ATOM 761 N N . ASN A 1 96 ? 1.692 15.051 3.194 1.00 77.56 96 ASN A N 1
ATOM 762 C CA . ASN A 1 96 ? 1.412 15.696 4.468 1.00 77.56 96 ASN A CA 1
ATOM 763 C C . ASN A 1 96 ? 1.898 14.865 5.666 1.00 77.56 96 ASN A C 1
ATOM 765 O O . ASN A 1 96 ? 1.341 15.036 6.729 1.00 77.56 96 ASN A O 1
ATOM 769 N N . GLY A 1 97 ? 2.830 13.919 5.534 1.00 79.12 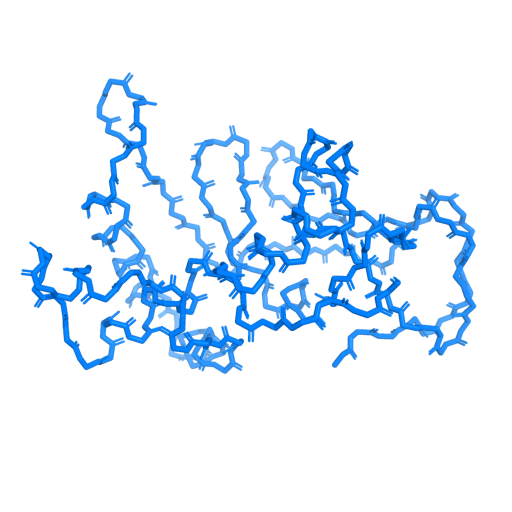97 GLY A N 1
ATOM 770 C CA . GLY A 1 97 ? 3.333 13.119 6.664 1.00 79.12 97 GLY A CA 1
ATOM 771 C C . GLY A 1 97 ? 2.316 12.192 7.349 1.00 79.12 97 GLY A C 1
ATOM 772 O O . GLY A 1 97 ? 2.681 11.505 8.301 1.00 79.12 97 GLY A O 1
ATOM 773 N N . GLY A 1 98 ? 1.072 12.152 6.871 1.00 87.81 98 GLY A N 1
ATOM 774 C CA . GLY A 1 98 ? 0.050 11.197 7.270 1.00 87.81 98 GLY A CA 1
ATOM 775 C C . GLY A 1 98 ? -0.003 9.974 6.357 1.00 87.81 98 GLY A C 1
ATOM 776 O O . GLY A 1 98 ? 0.905 9.714 5.562 1.00 87.81 98 GLY A O 1
ATOM 777 N N . GLY A 1 99 ? -1.097 9.224 6.462 1.00 93.69 99 GLY A N 1
ATOM 778 C CA . GLY A 1 99 ? -1.366 8.045 5.644 1.00 93.69 99 GLY A CA 1
ATOM 779 C C . GLY A 1 99 ? -2.700 8.143 4.916 1.00 93.69 99 GLY A C 1
ATOM 780 O O . GLY A 1 99 ? -3.624 8.833 5.353 1.00 93.69 99 GLY A O 1
ATOM 781 N N . GLY A 1 100 ? -2.790 7.441 3.790 1.00 96.06 100 GLY A N 1
ATOM 782 C CA . GLY A 1 100 ? -4.028 7.265 3.043 1.00 96.06 100 GLY A CA 1
ATOM 783 C C . GLY A 1 100 ? -4.285 5.803 2.701 1.00 96.06 100 GLY A C 1
ATOM 784 O O . GLY A 1 100 ? -3.355 5.075 2.352 1.00 96.06 100 GLY A O 1
ATOM 785 N N . VAL A 1 101 ? -5.548 5.385 2.772 1.00 97.94 101 VAL A N 1
ATOM 786 C CA . VAL A 1 101 ? -5.999 4.067 2.306 1.00 97.94 101 VAL A CA 1
ATOM 787 C C . VAL A 1 101 ? -6.611 4.218 0.919 1.00 97.94 101 VAL A C 1
ATOM 789 O O . VAL A 1 101 ? -7.478 5.065 0.697 1.00 97.94 101 VAL A O 1
ATOM 792 N N . PHE A 1 102 ? -6.156 3.377 -0.004 1.00 98.12 102 PHE A N 1
ATOM 793 C CA . PHE A 1 102 ? -6.536 3.368 -1.414 1.00 98.12 102 PHE A CA 1
ATOM 794 C C . PHE A 1 102 ? -7.041 1.962 -1.747 1.00 98.12 102 PHE A C 1
ATOM 796 O O . PHE A 1 102 ? -6.242 1.040 -1.907 1.00 98.12 102 PHE A O 1
ATOM 803 N N . LEU A 1 103 ? -8.362 1.769 -1.773 1.00 97.69 103 LEU A N 1
ATOM 804 C CA . LEU A 1 103 ? -8.985 0.439 -1.805 1.00 97.69 103 LEU A CA 1
ATOM 805 C C . LEU A 1 103 ? -8.495 -0.443 -2.962 1.00 97.69 103 LEU A C 1
ATOM 807 O O . LEU A 1 103 ? -8.354 -1.659 -2.800 1.00 97.69 103 LEU A O 1
ATOM 811 N N . PHE A 1 104 ? -8.249 0.142 -4.133 1.00 97.38 104 PHE A N 1
ATOM 812 C CA . PHE A 1 104 ? -7.759 -0.589 -5.293 1.00 97.38 104 PHE A CA 1
ATOM 813 C C . PHE A 1 104 ? -6.241 -0.783 -5.237 1.00 97.38 104 PHE A C 1
ATOM 815 O O . PHE A 1 104 ? -5.767 -1.913 -5.392 1.00 97.38 104 PHE A O 1
ATOM 822 N N . ALA A 1 105 ? -5.473 0.270 -4.948 1.00 97.50 105 ALA A N 1
ATOM 823 C CA . ALA A 1 105 ? -4.016 0.198 -4.859 1.00 97.50 105 ALA A CA 1
ATOM 824 C C . ALA A 1 105 ? -3.525 -0.764 -3.762 1.00 97.50 105 ALA A C 1
ATOM 826 O O . ALA A 1 105 ? -2.543 -1.480 -3.990 1.00 97.50 105 ALA A O 1
ATOM 827 N N . SER A 1 106 ? -4.231 -0.864 -2.628 1.00 96.94 106 SER A N 1
ATOM 828 C CA . SER A 1 106 ? -3.933 -1.796 -1.525 1.00 96.94 106 SER A CA 1
ATOM 829 C C . SER A 1 106 ? -4.041 -3.277 -1.927 1.00 96.94 106 SER A C 1
ATOM 831 O O . SER A 1 106 ? -3.566 -4.146 -1.204 1.00 96.94 106 SER A O 1
ATOM 833 N N . ARG A 1 107 ? -4.606 -3.604 -3.102 1.00 95.44 107 ARG A N 1
ATOM 834 C CA . ARG A 1 107 ? -4.657 -4.982 -3.642 1.00 95.44 107 ARG A CA 1
ATOM 835 C C . ARG A 1 107 ? -3.398 -5.394 -4.416 1.00 95.44 107 ARG A C 1
ATOM 837 O O . ARG A 1 107 ? -3.337 -6.525 -4.920 1.00 95.44 107 ARG A O 1
ATOM 844 N N . SER A 1 108 ? -2.435 -4.487 -4.564 1.00 96.50 108 SER A N 1
ATOM 845 C CA . SER A 1 108 ? -1.151 -4.745 -5.223 1.00 96.50 108 SER A CA 1
ATOM 846 C C . SER A 1 108 ? -0.231 -5.511 -4.282 1.00 96.50 108 SER A C 1
ATOM 848 O O . SER A 1 108 ? -0.021 -5.083 -3.151 1.00 96.50 108 SER A O 1
ATOM 850 N N . ASN A 1 109 ? 0.351 -6.615 -4.747 1.00 97.81 109 ASN A N 1
ATOM 851 C CA . ASN A 1 109 ? 1.267 -7.426 -3.947 1.00 97.81 109 ASN A CA 1
ATOM 852 C C . ASN A 1 109 ? 2.683 -6.837 -3.905 1.00 97.81 109 ASN A C 1
ATOM 854 O O . ASN A 1 109 ? 3.071 -5.999 -4.726 1.00 97.81 109 ASN A O 1
ATOM 858 N N . HIS A 1 110 ? 3.477 -7.324 -2.953 1.00 98.00 110 HIS A N 1
ATOM 859 C CA . HIS A 1 110 ? 4.887 -6.984 -2.846 1.00 98.00 110 HIS A CA 1
ATOM 860 C C . HIS A 1 110 ? 5.766 -7.734 -3.861 1.00 98.00 110 HIS A C 1
ATOM 862 O O . HIS A 1 110 ? 5.637 -8.942 -4.046 1.00 98.00 110 HIS A O 1
ATOM 868 N N . SER A 1 111 ? 6.768 -7.045 -4.407 1.00 98.31 111 SER A N 1
ATOM 869 C CA . SER A 1 111 ? 7.988 -7.646 -4.952 1.00 98.31 111 SER A CA 1
ATOM 870 C C . SER A 1 111 ? 9.208 -6.789 -4.595 1.00 98.31 111 SER A C 1
ATOM 872 O O . SER A 1 111 ? 9.154 -5.561 -4.667 1.00 98.31 111 SER A O 1
ATOM 874 N N . CYS A 1 112 ? 10.338 -7.422 -4.255 1.00 98.19 112 CYS A N 1
ATOM 875 C CA . CYS A 1 112 ? 11.629 -6.735 -4.092 1.00 98.19 112 CYS A CA 1
ATOM 876 C C . CYS A 1 112 ? 12.193 -6.229 -5.431 1.00 98.19 112 CYS A C 1
ATOM 878 O O . CYS A 1 112 ? 13.090 -5.389 -5.439 1.00 98.19 112 CYS A O 1
ATOM 880 N N . ARG A 1 113 ? 11.684 -6.745 -6.555 1.00 97.31 113 ARG A N 1
ATOM 881 C CA . ARG A 1 113 ? 11.950 -6.262 -7.913 1.00 97.31 113 ARG A CA 1
ATOM 882 C C . ARG A 1 113 ? 10.598 -5.969 -8.581 1.00 97.31 113 ARG A C 1
ATOM 884 O O . ARG A 1 113 ? 10.124 -6.785 -9.375 1.00 97.31 113 ARG A O 1
ATOM 891 N N . PRO A 1 114 ? 9.930 -4.873 -8.191 1.00 98.06 114 PRO A N 1
ATOM 892 C CA . PRO A 1 114 ? 8.578 -4.580 -8.647 1.00 98.06 114 PRO A CA 1
ATOM 893 C C . PRO A 1 114 ? 8.552 -4.218 -10.134 1.00 98.06 114 PRO A C 1
ATOM 895 O O . PRO A 1 114 ? 9.549 -3.754 -10.691 1.00 98.06 114 PRO A O 1
ATOM 898 N N . ASN A 1 115 ? 7.402 -4.425 -10.774 1.00 98.56 115 ASN A N 1
ATOM 899 C CA . ASN A 1 115 ? 7.156 -3.998 -12.153 1.00 98.56 115 ASN A CA 1
ATOM 900 C C . ASN A 1 115 ? 6.296 -2.729 -12.232 1.00 98.56 115 ASN A C 1
ATOM 902 O O . ASN A 1 115 ? 6.186 -2.154 -13.312 1.00 98.56 115 ASN A O 1
ATOM 906 N N . ALA A 1 116 ? 5.762 -2.252 -11.105 1.00 98.44 116 ALA A N 1
ATOM 907 C CA . ALA A 1 116 ? 5.063 -0.982 -10.990 1.00 98.44 116 ALA A CA 1
ATOM 908 C C . ALA A 1 116 ? 5.499 -0.192 -9.746 1.00 98.44 116 ALA A C 1
ATOM 910 O O . ALA A 1 116 ? 6.090 -0.727 -8.806 1.00 98.44 116 ALA A O 1
ATOM 911 N N . GLN A 1 117 ? 5.197 1.102 -9.742 1.00 97.31 117 GLN A N 1
ATOM 912 C CA . GLN A 1 117 ? 5.477 2.018 -8.644 1.00 97.31 117 GLN A CA 1
ATOM 913 C C . GLN A 1 117 ? 4.286 2.951 -8.416 1.00 97.31 117 GLN A C 1
ATOM 915 O O . GLN A 1 117 ? 3.641 3.395 -9.363 1.00 97.31 117 GLN A O 1
ATOM 920 N N . HIS A 1 118 ? 4.019 3.274 -7.151 1.00 96.19 118 HIS A N 1
ATOM 921 C CA . HIS A 1 118 ? 3.071 4.319 -6.785 1.00 96.19 118 HIS A CA 1
ATOM 922 C C . HIS A 1 118 ? 3.745 5.696 -6.798 1.00 96.19 118 HIS A C 1
ATOM 924 O O . HIS A 1 118 ? 4.822 5.884 -6.228 1.00 96.19 118 HIS A O 1
ATOM 930 N N . CYS A 1 119 ? 3.083 6.660 -7.428 1.00 94.88 119 CYS A N 1
ATOM 931 C CA . CYS A 1 119 ? 3.467 8.063 -7.472 1.00 94.88 119 CYS A CA 1
ATOM 932 C C . CYS A 1 119 ? 2.304 8.901 -6.936 1.00 94.88 119 CYS A C 1
ATOM 934 O O . CYS A 1 119 ? 1.202 8.822 -7.472 1.00 94.88 119 CYS A O 1
ATOM 936 N N . LEU A 1 120 ? 2.543 9.705 -5.901 1.00 94.50 120 LEU A N 1
ATOM 937 C CA . LEU A 1 120 ? 1.533 10.601 -5.335 1.00 94.50 120 LEU A CA 1
ATOM 938 C C . LEU A 1 120 ? 1.668 12.007 -5.918 1.00 94.50 120 LEU A C 1
ATOM 940 O O . LEU A 1 120 ? 2.769 12.557 -5.973 1.00 94.50 120 LEU A O 1
ATOM 944 N N . SER A 1 121 ? 0.547 12.591 -6.339 1.00 91.06 121 SER A N 1
ATOM 945 C CA . SER A 1 121 ? 0.477 14.003 -6.719 1.00 91.06 121 SER A CA 1
ATOM 946 C C . SER A 1 121 ? 0.465 14.912 -5.482 1.00 91.06 121 SER A C 1
ATOM 948 O O . SER A 1 121 ? 0.281 14.451 -4.352 1.00 91.06 121 SER A O 1
ATOM 950 N N . GLY A 1 122 ? 0.651 16.221 -5.683 1.00 84.69 122 GLY A N 1
ATOM 951 C CA . GLY A 1 122 ? 0.560 17.207 -4.599 1.00 84.69 122 GLY A CA 1
ATOM 952 C C . GLY A 1 122 ? -0.819 17.231 -3.930 1.00 84.69 122 GLY A C 1
ATOM 953 O O . GLY A 1 122 ? -0.923 17.489 -2.736 1.00 84.69 122 GLY A O 1
ATOM 954 N N . GLU A 1 123 ? -1.859 16.879 -4.683 1.00 85.00 123 GLU A N 1
ATOM 955 C CA . GLU A 1 123 ? -3.261 16.810 -4.265 1.00 85.00 123 GLU A CA 1
ATOM 956 C C . GLU A 1 123 ? -3.637 15.463 -3.618 1.00 85.00 123 GLU A C 1
ATOM 958 O O . GLU A 1 123 ? -4.802 15.237 -3.297 1.00 85.00 123 GLU A O 1
ATOM 963 N N . GLY A 1 124 ? -2.675 14.548 -3.440 1.00 88.75 124 GLY A N 1
ATOM 964 C CA . GLY A 1 124 ? -2.898 13.244 -2.809 1.00 88.75 124 GLY A CA 1
ATOM 965 C C . GLY A 1 124 ? -3.456 12.162 -3.737 1.00 88.75 124 GLY A C 1
ATOM 966 O O . GLY A 1 124 ? -3.732 11.059 -3.270 1.00 88.75 124 GLY A O 1
ATOM 967 N N . GLN A 1 125 ? -3.590 12.425 -5.043 1.00 95.81 125 GLN A N 1
ATOM 968 C CA . GLN A 1 125 ? -3.967 11.394 -6.009 1.00 95.81 125 GLN A CA 1
ATOM 969 C C . GLN A 1 125 ? -2.802 10.425 -6.224 1.00 95.81 125 GLN A C 1
ATOM 971 O O . GLN A 1 125 ? -1.688 10.836 -6.553 1.00 95.81 125 GLN A O 1
ATOM 976 N N . LEU A 1 126 ? -3.073 9.130 -6.116 1.00 97.56 126 LEU A N 1
ATOM 977 C CA . LEU A 1 126 ? -2.122 8.080 -6.438 1.00 97.56 126 LEU A CA 1
ATOM 978 C C . LEU A 1 126 ? -2.210 7.722 -7.920 1.00 97.56 126 LEU A C 1
ATOM 980 O O . LEU A 1 126 ? -3.293 7.508 -8.457 1.00 97.56 126 LEU A O 1
ATOM 984 N N . ALA A 1 127 ? -1.063 7.612 -8.578 1.00 98.06 127 ALA A N 1
ATOM 985 C CA . ALA A 1 127 ? -0.912 6.988 -9.883 1.00 98.06 127 ALA A CA 1
ATOM 986 C C . ALA A 1 127 ? -0.043 5.737 -9.746 1.00 98.06 127 ALA A C 1
ATOM 988 O O . ALA A 1 127 ? 1.061 5.805 -9.206 1.00 98.06 127 ALA A O 1
ATOM 989 N N . CYS A 1 128 ? -0.517 4.604 -10.259 1.00 98.19 128 CYS A N 1
ATOM 990 C CA . CYS A 1 128 ? 0.305 3.408 -10.404 1.00 98.19 128 CYS A CA 1
ATOM 991 C C . CYS A 1 128 ? 0.929 3.408 -11.801 1.00 98.19 128 CYS A C 1
ATOM 993 O O . CYS A 1 128 ? 0.213 3.439 -12.803 1.00 98.19 128 CYS A O 1
ATOM 995 N N . VAL A 1 129 ? 2.257 3.428 -11.867 1.00 98.50 129 VAL A N 1
ATOM 996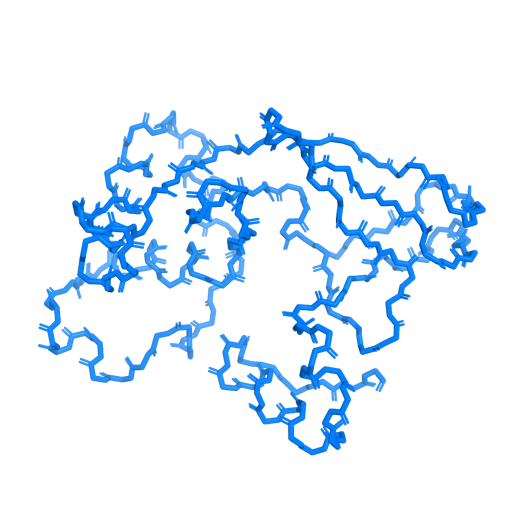 C CA . VAL A 1 129 ? 3.036 3.602 -13.100 1.00 98.50 129 VAL A CA 1
ATOM 997 C C . VAL A 1 129 ? 3.901 2.373 -13.337 1.00 98.50 129 VAL A C 1
ATOM 999 O O . VAL A 1 129 ? 4.516 1.855 -12.405 1.00 98.50 129 VAL A O 1
ATOM 1002 N N . ALA A 1 130 ? 3.975 1.908 -14.582 1.00 98.62 130 ALA A N 1
ATOM 1003 C CA . ALA A 1 130 ? 4.839 0.802 -14.969 1.00 98.62 130 ALA A CA 1
ATOM 1004 C C . ALA A 1 130 ? 6.317 1.187 -14.777 1.00 98.62 130 ALA A C 1
ATOM 1006 O O . ALA A 1 130 ? 6.810 2.134 -15.386 1.00 98.62 130 ALA A O 1
ATOM 1007 N N . ALA A 1 131 ? 7.039 0.431 -13.953 1.00 98.19 131 ALA A N 1
ATOM 1008 C CA . ALA A 1 131 ? 8.478 0.586 -13.727 1.00 98.19 131 ALA A CA 1
ATOM 1009 C C . ALA A 1 131 ? 9.316 -0.326 -14.648 1.00 98.19 131 ALA A C 1
ATOM 1011 O O . ALA A 1 131 ? 10.514 -0.116 -14.831 1.00 98.19 131 ALA A O 1
ATOM 1012 N N . ALA A 1 132 ? 8.684 -1.338 -15.241 1.00 98.25 132 ALA A N 1
ATOM 1013 C CA . ALA A 1 132 ? 9.249 -2.254 -16.226 1.00 98.25 132 ALA A CA 1
ATOM 1014 C C . ALA A 1 132 ? 8.167 -2.607 -17.265 1.00 98.25 132 ALA A C 1
ATOM 1016 O O . ALA A 1 132 ? 7.001 -2.286 -17.038 1.00 98.25 132 ALA A O 1
ATOM 1017 N N . PRO A 1 133 ? 8.499 -3.262 -18.395 1.00 98.56 133 PRO A N 1
ATOM 1018 C CA . PRO A 1 133 ? 7.473 -3.787 -19.290 1.00 98.56 133 PRO A CA 1
ATOM 1019 C C . PRO A 1 133 ? 6.560 -4.776 -18.552 1.00 98.56 133 PRO A C 1
ATOM 1021 O O . PRO A 1 133 ? 7.057 -5.693 -17.893 1.00 98.56 133 PRO A O 1
ATOM 1024 N N . ILE A 1 134 ? 5.246 -4.603 -18.686 1.00 98.62 134 ILE A N 1
ATOM 1025 C CA . ILE A 1 134 ? 4.216 -5.475 -18.103 1.00 98.62 134 ILE A CA 1
ATOM 1026 C C . ILE A 1 134 ? 3.392 -6.046 -19.254 1.00 98.62 134 ILE A C 1
ATOM 1028 O O . ILE A 1 134 ? 2.935 -5.288 -20.110 1.00 98.62 134 ILE A O 1
ATOM 1032 N N . ARG A 1 135 ? 3.208 -7.366 -19.317 1.00 98.62 135 ARG A N 1
ATOM 1033 C CA . ARG A 1 135 ? 2.332 -7.998 -20.314 1.00 98.62 135 ARG A CA 1
ATOM 1034 C C . ARG A 1 135 ? 0.893 -8.033 -19.814 1.00 98.62 135 ARG A C 1
ATOM 1036 O O . ARG A 1 135 ? 0.632 -7.967 -18.618 1.00 98.62 135 ARG A O 1
ATOM 1043 N N . GLU A 1 136 ? -0.048 -8.186 -20.736 1.00 98.44 136 GLU A N 1
ATOM 1044 C CA . GLU A 1 136 ? -1.424 -8.508 -20.365 1.00 98.44 136 GLU A CA 1
ATOM 1045 C C . GLU A 1 136 ? -1.466 -9.786 -19.513 1.00 98.44 136 GLU A C 1
ATOM 1047 O O . GLU A 1 136 ? -0.793 -10.771 -19.815 1.00 98.44 136 GLU A O 1
ATOM 1052 N N . GLY A 1 137 ? -2.230 -9.750 -18.424 1.00 98.06 137 GLY A N 1
ATOM 1053 C CA . GLY A 1 137 ? -2.354 -10.841 -17.462 1.00 98.06 137 GLY A CA 1
ATOM 1054 C C . GLY A 1 137 ? -1.234 -10.922 -16.421 1.00 98.06 137 GLY A C 1
ATOM 1055 O O . GLY A 1 137 ? -1.436 -11.594 -15.401 1.00 98.06 137 GLY A O 1
ATOM 1056 N N . ASP A 1 138 ? -0.102 -10.230 -16.611 1.00 98.25 138 ASP A N 1
ATOM 1057 C CA . ASP A 1 138 ? 0.969 -10.184 -15.611 1.00 98.25 138 ASP A CA 1
ATOM 1058 C C . ASP A 1 138 ? 0.437 -9.603 -14.294 1.00 98.25 138 ASP A C 1
ATOM 1060 O O . ASP A 1 138 ? -0.410 -8.703 -14.259 1.00 98.25 138 ASP A O 1
ATOM 1064 N N . GLU A 1 139 ? 0.939 -10.141 -13.188 1.00 98.25 139 GLU A N 1
ATOM 1065 C CA . GLU A 1 139 ? 0.683 -9.575 -11.870 1.00 98.25 139 GLU A CA 1
ATOM 1066 C C . GLU A 1 139 ? 1.373 -8.219 -11.741 1.00 98.25 139 GLU A C 1
ATOM 1068 O O . GLU A 1 139 ? 2.519 -8.050 -12.158 1.00 98.25 139 GLU A O 1
ATOM 1073 N N . VAL A 1 140 ? 0.670 -7.254 -11.157 1.00 98.38 140 VAL A N 1
ATOM 1074 C CA . VAL A 1 140 ? 1.210 -5.923 -10.889 1.00 98.38 140 VAL A CA 1
ATOM 1075 C C . VAL A 1 140 ? 1.681 -5.890 -9.439 1.00 98.38 140 VAL A C 1
ATOM 1077 O O . VAL A 1 140 ? 0.872 -5.956 -8.511 1.00 98.38 140 VAL A O 1
ATOM 1080 N N . CYS A 1 141 ? 2.996 -5.781 -9.257 1.00 98.56 141 CYS A N 1
ATOM 1081 C CA . CYS A 1 141 ? 3.635 -5.747 -7.948 1.00 98.56 141 CYS A CA 1
ATOM 1082 C C . CYS A 1 141 ? 4.352 -4.419 -7.717 1.00 98.56 141 CYS A C 1
ATOM 1084 O O . CYS A 1 141 ? 5.054 -3.913 -8.597 1.00 98.56 141 CYS A O 1
ATOM 1086 N N . ILE A 1 142 ? 4.254 -3.933 -6.483 1.00 98.06 142 ILE A N 1
ATOM 1087 C CA . ILE A 1 142 ? 4.977 -2.767 -5.967 1.00 98.06 142 ILE A CA 1
ATOM 1088 C C . ILE A 1 142 ? 5.972 -3.187 -4.878 1.00 98.06 142 ILE A C 1
ATOM 1090 O O . ILE A 1 142 ? 5.943 -4.314 -4.384 1.00 98.06 142 ILE A O 1
ATOM 1094 N N . SER A 1 143 ? 6.864 -2.289 -4.461 1.00 97.62 143 SER A N 1
ATOM 1095 C CA . SER A 1 143 ? 7.641 -2.504 -3.235 1.00 97.62 143 SER A CA 1
ATOM 1096 C C . SER A 1 143 ? 6.889 -1.927 -2.037 1.00 97.62 143 SER A C 1
ATOM 1098 O O . SER A 1 143 ? 6.528 -0.756 -2.054 1.00 97.62 143 SER A O 1
ATOM 1100 N N . TYR A 1 144 ? 6.707 -2.722 -0.981 1.00 97.12 144 TYR A N 1
ATOM 1101 C CA . TYR A 1 144 ? 6.247 -2.244 0.329 1.00 97.12 144 TYR A CA 1
ATOM 1102 C C . TYR A 1 144 ? 7.413 -1.682 1.151 1.00 97.12 144 TYR A C 1
ATOM 1104 O O . TYR A 1 144 ? 7.232 -0.998 2.151 1.00 97.12 144 TYR A O 1
ATOM 1112 N N . LEU A 1 145 ? 8.638 -1.997 0.729 1.00 96.62 145 LEU A N 1
ATOM 1113 C CA . LEU A 1 145 ? 9.866 -1.585 1.379 1.00 96.62 145 LEU A CA 1
ATOM 1114 C C . LEU A 1 145 ? 10.318 -0.230 0.847 1.00 96.62 145 LEU A C 1
ATOM 1116 O O . LEU A 1 145 ? 10.237 0.035 -0.357 1.00 96.62 145 LEU A O 1
ATOM 1120 N N . THR A 1 146 ? 10.878 0.581 1.741 1.00 94.69 146 THR A N 1
ATOM 1121 C CA . THR A 1 146 ? 11.567 1.820 1.375 1.00 94.69 146 THR A CA 1
ATOM 1122 C C . THR A 1 146 ? 12.783 1.532 0.491 1.00 94.69 146 THR A C 1
ATOM 1124 O O . THR A 1 146 ? 13.344 0.431 0.507 1.00 94.69 146 THR A O 1
ATOM 1127 N N . ALA A 1 147 ? 13.252 2.547 -0.241 1.00 93.19 147 ALA A N 1
ATOM 1128 C CA . ALA A 1 147 ? 14.460 2.429 -1.058 1.00 93.19 147 ALA A CA 1
ATOM 1129 C C . ALA A 1 147 ? 15.676 1.966 -0.233 1.00 93.19 147 ALA A C 1
ATOM 1131 O O . ALA A 1 147 ? 16.429 1.105 -0.679 1.00 93.19 147 ALA A O 1
ATOM 1132 N N . GLY A 1 148 ? 15.828 2.464 1.001 1.00 95.94 148 GLY A N 1
AT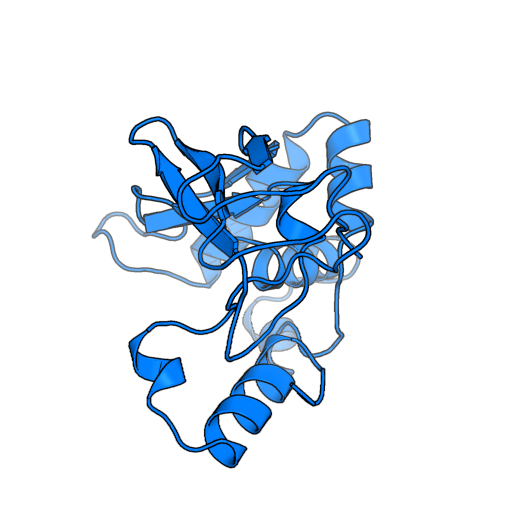OM 1133 C CA . GLY A 1 148 ? 16.885 2.021 1.914 1.00 95.94 148 GLY A CA 1
ATOM 1134 C C . GLY A 1 148 ? 16.739 0.556 2.336 1.00 95.94 148 GLY A C 1
ATOM 1135 O O . GLY A 1 148 ? 17.719 -0.187 2.334 1.00 95.94 148 GLY A O 1
ATOM 1136 N N . ALA A 1 149 ? 15.516 0.103 2.630 1.00 96.75 149 ALA A N 1
ATOM 1137 C CA . ALA A 1 149 ? 15.262 -1.288 3.001 1.00 96.75 149 ALA A CA 1
ATOM 1138 C C . ALA A 1 149 ? 15.513 -2.268 1.838 1.00 96.75 149 ALA A C 1
ATOM 1140 O O . ALA A 1 149 ? 15.969 -3.391 2.061 1.00 96.75 149 ALA A O 1
ATOM 1141 N N . LEU A 1 150 ? 15.298 -1.847 0.587 1.00 96.81 150 LEU A N 1
ATOM 1142 C CA . LEU A 1 150 ? 15.622 -2.656 -0.595 1.00 96.81 150 LEU A CA 1
ATOM 1143 C C . LEU A 1 150 ? 17.126 -2.945 -0.740 1.00 96.81 150 LEU A C 1
ATOM 1145 O O . LEU A 1 150 ? 17.488 -3.999 -1.266 1.00 96.81 150 LEU A O 1
ATOM 1149 N N . LEU A 1 151 ? 17.993 -2.073 -0.214 1.00 97.00 151 LEU A N 1
ATOM 1150 C CA . LEU A 1 151 ? 19.450 -2.267 -0.205 1.00 97.00 151 LEU A CA 1
ATOM 1151 C C . LEU A 1 151 ? 19.919 -3.288 0.847 1.00 97.00 151 LEU A C 1
ATOM 1153 O O . LEU A 1 151 ? 21.079 -3.702 0.840 1.00 97.00 151 LEU A O 1
ATOM 1157 N N . MET A 1 152 ? 19.040 -3.717 1.758 1.00 97.44 152 MET A N 1
ATOM 1158 C CA . MET A 1 152 ? 19.363 -4.737 2.756 1.00 97.44 152 MET A CA 1
ATOM 1159 C C . MET A 1 152 ? 19.464 -6.129 2.118 1.00 97.44 152 MET A C 1
ATOM 1161 O O . MET A 1 152 ? 18.926 -6.398 1.043 1.00 97.44 152 MET A O 1
ATOM 1165 N N . THR A 1 153 ? 20.107 -7.065 2.822 1.00 98.06 153 THR A N 1
ATOM 1166 C CA . THR A 1 153 ? 20.181 -8.471 2.398 1.00 98.06 153 THR A CA 1
ATOM 1167 C C . THR A 1 153 ? 18.795 -9.117 2.321 1.00 98.06 153 THR A C 1
ATOM 1169 O O . THR A 1 153 ? 17.868 -8.723 3.031 1.00 98.06 153 THR A O 1
ATOM 1172 N N . ALA A 1 154 ? 18.655 -10.168 1.507 1.00 97.44 154 ALA A N 1
ATOM 1173 C CA . ALA A 1 154 ? 17.382 -10.874 1.338 1.00 97.44 154 ALA A CA 1
ATOM 1174 C C . ALA A 1 154 ? 16.779 -11.356 2.672 1.00 97.44 154 ALA A C 1
ATOM 1176 O O . ALA A 1 154 ? 15.579 -11.212 2.887 1.00 97.44 154 ALA A O 1
ATOM 1177 N N . ASN A 1 155 ? 17.605 -11.861 3.596 1.00 97.81 155 ASN A N 1
ATOM 1178 C CA . ASN A 1 155 ? 17.142 -12.313 4.914 1.00 97.81 155 ASN A CA 1
ATOM 1179 C C . ASN A 1 155 ? 16.574 -11.164 5.753 1.00 97.81 155 ASN A C 1
ATOM 1181 O O . ASN A 1 155 ? 15.532 -11.324 6.380 1.00 97.81 155 ASN A O 1
ATOM 1185 N N . LYS A 1 156 ? 17.220 -9.993 5.723 1.00 97.94 156 LYS A N 1
ATOM 1186 C CA . LYS A 1 156 ? 16.745 -8.800 6.431 1.00 97.94 156 LYS A CA 1
ATOM 1187 C C . LYS A 1 156 ? 15.421 -8.291 5.858 1.00 97.94 156 LYS A C 1
ATOM 1189 O O . LYS A 1 156 ? 14.506 -8.011 6.622 1.00 97.94 156 LYS A O 1
ATOM 1194 N N . ARG A 1 157 ? 15.289 -8.252 4.526 1.00 98.25 157 ARG A N 1
ATOM 1195 C CA . ARG A 1 157 ? 14.028 -7.874 3.863 1.00 98.25 157 ARG A CA 1
ATOM 1196 C C . ARG A 1 157 ? 12.897 -8.845 4.188 1.00 98.25 157 ARG A C 1
ATOM 1198 O O . ARG A 1 157 ? 11.808 -8.408 4.529 1.00 98.25 157 ARG A O 1
ATOM 1205 N N . ARG A 1 158 ? 13.157 -10.157 4.137 1.00 97.75 158 ARG A N 1
ATOM 1206 C CA . ARG A 1 158 ? 12.172 -11.187 4.507 1.00 97.75 158 ARG A CA 1
ATOM 1207 C C . ARG A 1 158 ? 11.725 -11.063 5.955 1.00 97.75 158 ARG A C 1
ATOM 1209 O O . ARG A 1 158 ? 10.537 -11.198 6.208 1.00 97.75 158 ARG A O 1
ATOM 1216 N N . ARG A 1 159 ? 12.655 -10.806 6.881 1.00 96.25 159 ARG A N 1
ATOM 1217 C CA . ARG A 1 159 ? 12.308 -10.615 8.290 1.00 96.25 159 ARG A CA 1
ATOM 1218 C C . ARG A 1 159 ? 11.424 -9.385 8.481 1.00 96.25 159 ARG A C 1
ATOM 1220 O O . ARG A 1 159 ? 10.389 -9.505 9.110 1.00 96.25 159 ARG A O 1
ATOM 1227 N N . LEU A 1 160 ? 11.779 -8.258 7.864 1.00 95.19 160 LEU A N 1
ATOM 1228 C CA . LEU A 1 160 ? 10.967 -7.040 7.910 1.00 95.19 160 LEU A CA 1
ATOM 1229 C C . LEU A 1 160 ? 9.557 -7.258 7.333 1.00 95.19 160 LEU A C 1
ATOM 1231 O O . LEU A 1 160 ? 8.574 -6.860 7.942 1.00 95.19 160 LEU A O 1
ATOM 1235 N N . LEU A 1 161 ? 9.445 -7.930 6.183 1.00 96.19 161 LEU A N 1
ATOM 1236 C CA . LEU A 1 161 ? 8.147 -8.227 5.568 1.00 96.19 161 LEU A CA 1
ATOM 1237 C C . LEU A 1 161 ? 7.292 -9.170 6.421 1.00 96.19 161 LEU A C 1
ATOM 1239 O O . LEU A 1 161 ? 6.083 -8.978 6.508 1.00 96.19 161 LEU A O 1
ATOM 1243 N N . LEU A 1 162 ? 7.920 -10.156 7.064 1.00 94.94 162 LEU A N 1
ATOM 1244 C CA . LEU A 1 162 ? 7.243 -11.054 7.992 1.00 94.94 162 LEU A CA 1
ATOM 1245 C C . LEU A 1 162 ? 6.745 -10.300 9.226 1.00 94.94 162 LEU A C 1
ATOM 1247 O O . LEU A 1 162 ? 5.593 -10.460 9.602 1.00 94.94 162 LEU A O 1
ATOM 1251 N N . ASP A 1 163 ? 7.592 -9.461 9.818 1.00 91.62 163 ASP A N 1
ATOM 1252 C CA . ASP A 1 163 ? 7.264 -8.746 11.051 1.00 91.62 163 ASP A CA 1
ATOM 1253 C C . ASP A 1 163 ? 6.170 -7.693 10.823 1.00 91.62 163 ASP A C 1
ATOM 1255 O O . ASP A 1 163 ? 5.323 -7.501 11.682 1.00 91.62 163 ASP A O 1
ATOM 1259 N N . THR A 1 164 ? 6.149 -7.033 9.660 1.00 90.81 164 THR A N 1
ATOM 1260 C CA . THR A 1 164 ? 5.183 -5.959 9.373 1.00 90.81 164 THR A CA 1
ATOM 1261 C C . THR A 1 164 ? 3.920 -6.442 8.651 1.00 90.81 164 THR A C 1
ATOM 1263 O O . THR A 1 164 ? 2.821 -6.013 8.990 1.00 90.81 164 THR A O 1
ATOM 1266 N N . TRP A 1 165 ? 4.043 -7.334 7.662 1.00 94.69 165 TRP A N 1
ATOM 1267 C CA . TRP A 1 165 ? 2.915 -7.802 6.837 1.00 94.69 165 TRP A CA 1
ATOM 1268 C C . TRP A 1 165 ? 2.587 -9.287 7.029 1.00 94.69 165 TRP A C 1
ATOM 1270 O O . TRP A 1 165 ? 1.672 -9.789 6.380 1.00 94.69 165 TRP A O 1
ATOM 1280 N N . GLY A 1 166 ? 3.295 -10.021 7.885 1.00 94.44 166 GLY A N 1
ATOM 1281 C CA . GLY A 1 166 ? 2.918 -11.390 8.246 1.00 94.44 166 GLY A CA 1
ATOM 1282 C C . GLY A 1 166 ? 3.148 -12.441 7.158 1.00 94.44 166 GLY A C 1
ATOM 1283 O O . GLY A 1 166 ? 2.555 -13.515 7.227 1.00 94.44 166 GLY A O 1
ATOM 1284 N N . PHE A 1 167 ? 3.986 -12.175 6.146 1.00 95.38 167 PHE A N 1
ATOM 1285 C CA . PHE A 1 167 ? 4.255 -13.141 5.072 1.00 95.38 167 PHE A CA 1
ATOM 1286 C C . PHE A 1 167 ? 5.747 -13.363 4.792 1.00 95.38 167 PHE A C 1
ATOM 1288 O O . PHE A 1 167 ? 6.590 -12.475 4.934 1.00 95.38 167 PHE A O 1
ATOM 1295 N N . HIS A 1 168 ? 6.076 -14.567 4.315 1.00 96.12 168 HIS A N 1
ATOM 1296 C CA . HIS A 1 168 ? 7.416 -14.904 3.838 1.00 96.12 168 HIS A CA 1
ATOM 1297 C C . HIS A 1 168 ? 7.581 -14.549 2.360 1.00 96.12 168 HIS A C 1
ATOM 1299 O O . HIS A 1 168 ? 7.017 -15.194 1.480 1.00 96.12 168 HIS A O 1
ATOM 1305 N N . CYS A 1 169 ? 8.401 -13.538 2.077 1.00 97.75 169 CYS A N 1
ATOM 1306 C CA . CYS A 1 169 ? 8.661 -13.107 0.707 1.00 97.75 169 CYS A CA 1
ATOM 1307 C C . CYS A 1 169 ? 9.482 -14.128 -0.104 1.00 97.75 169 CYS A C 1
ATOM 1309 O O . CYS A 1 169 ? 10.591 -14.520 0.292 1.00 97.75 169 CYS A O 1
ATOM 1311 N N . SER A 1 170 ? 8.946 -14.499 -1.269 1.00 96.62 170 SER A N 1
ATOM 1312 C CA . SER A 1 170 ? 9.504 -15.482 -2.205 1.00 96.62 170 SER A CA 1
ATOM 1313 C C . SER A 1 170 ? 9.810 -14.921 -3.603 1.00 96.62 170 SER A C 1
ATOM 1315 O O . SER A 1 170 ? 9.992 -15.711 -4.527 1.00 96.62 170 SER A O 1
ATOM 1317 N N . CYS A 1 171 ? 9.823 -13.593 -3.776 1.00 96.31 171 CYS A N 1
ATOM 1318 C CA . CYS A 1 171 ? 10.196 -12.955 -5.045 1.00 96.31 171 CYS A CA 1
ATOM 1319 C C . CYS A 1 171 ? 11.698 -13.064 -5.357 1.00 96.31 171 CYS A C 1
ATOM 1321 O O . CYS A 1 171 ? 12.495 -13.263 -4.404 1.00 96.31 171 CYS A O 1
#

Foldseek 3Di:
DDFQQFKDAFFDWRDKFAFQFWFAQADPVGDGDPLRLLVRLLVRLVPGDPVSNVLLLPAAFDPLQDDPCPCVPNVDDDPSVSSSRSCSLQWDQDPSRITGHTSVVSPAAADLDFQWEWDADPNGMITIGGNHIHGGGGGGHYHPDDPVQSPDDLVSNQVVCCNNRVDGDDD

Sequence (171 aa):
TLRALRAYAPGEVLFREMPTMVYDGRDSEGFYDDSLACERMLCAWRELPSDDRAAVLELYCPETALPDDFEQELGYKGEDLRVLRTVRVNSIGLNNGGGGVFLFASRSNHSCRPNAQHCLSGEGQLACVAAAPIREGDEVCISYLTAGALLMTANKRRRLLLDTWGFHCSC

InterPro domains:
  IPR001214 SET domain [PF00856] (2-144)
  IPR001214 SET domain [PS50280] (1-145)
  IPR046341 SET domain superfamily [G3DSA:2.170.270.10] (69-171)
  IPR046341 SET domain superfamily [SSF82199] (2-171)
  IPR050869 Histone-lysine N-methyltransferase [PTHR12197] (81-171)

pLDDT: mean 93.19, std 7.21, range [64.69, 98.62]